Protein AF-A0A7J9HCA5-F1 (afdb_monomer)

Structure (mmCIF, N/CA/C/O backbone):
data_AF-A0A7J9HCA5-F1
#
_entry.id   AF-A0A7J9HCA5-F1
#
loop_
_atom_site.group_PDB
_atom_site.id
_atom_site.type_symbol
_atom_site.label_atom_id
_atom_site.label_alt_id
_atom_site.label_comp_id
_atom_site.label_asym_id
_atom_site.label_entity_id
_atom_site.label_seq_id
_atom_site.pdbx_PDB_ins_code
_atom_site.Cartn_x
_atom_site.Cartn_y
_atom_site.Cartn_z
_atom_site.occupancy
_atom_site.B_iso_or_equiv
_atom_site.auth_seq_id
_atom_site.auth_comp_id
_atom_site.auth_asym_id
_atom_site.auth_atom_id
_atom_site.pdbx_PDB_model_num
ATOM 1 N N . GLU A 1 1 ? 13.216 13.664 -10.575 1.00 89.31 1 GLU A N 1
ATOM 2 C CA . GLU A 1 1 ? 14.192 12.735 -9.956 1.00 89.31 1 GLU A CA 1
ATOM 3 C C . GLU A 1 1 ? 13.697 11.300 -9.777 1.00 89.31 1 GLU A C 1
ATOM 5 O O . GLU A 1 1 ? 14.397 10.391 -10.212 1.00 89.31 1 GLU A O 1
ATOM 10 N N . GLU A 1 2 ? 12.519 11.060 -9.195 1.00 91.44 2 GLU A N 1
ATOM 11 C CA . GLU A 1 2 ? 12.012 9.700 -8.905 1.00 91.44 2 GLU A CA 1
ATOM 12 C C . GLU A 1 2 ? 11.961 8.786 -10.131 1.00 91.44 2 GLU A C 1
ATOM 14 O O . GLU A 1 2 ? 12.525 7.696 -10.095 1.00 91.44 2 GLU A O 1
ATOM 19 N N . TRP A 1 3 ? 11.416 9.276 -11.250 1.00 91.06 3 TRP A N 1
ATOM 20 C CA . TRP A 1 3 ? 11.385 8.536 -12.515 1.00 91.06 3 TRP A CA 1
ATOM 21 C C . TRP A 1 3 ? 12.774 8.078 -12.975 1.00 91.06 3 TRP A C 1
ATOM 23 O O . TRP A 1 3 ? 12.975 6.909 -13.296 1.00 91.06 3 TRP A O 1
ATOM 33 N N . ARG A 1 4 ? 13.760 8.986 -12.984 1.00 93.56 4 ARG A N 1
ATOM 34 C CA . ARG A 1 4 ? 15.123 8.674 -13.443 1.00 93.56 4 ARG A CA 1
ATOM 35 C C . ARG A 1 4 ? 15.816 7.692 -12.504 1.00 93.56 4 ARG A C 1
ATOM 37 O O . ARG A 1 4 ? 16.448 6.752 -12.979 1.00 93.56 4 ARG A O 1
ATOM 44 N N . ARG A 1 5 ? 15.693 7.890 -11.186 1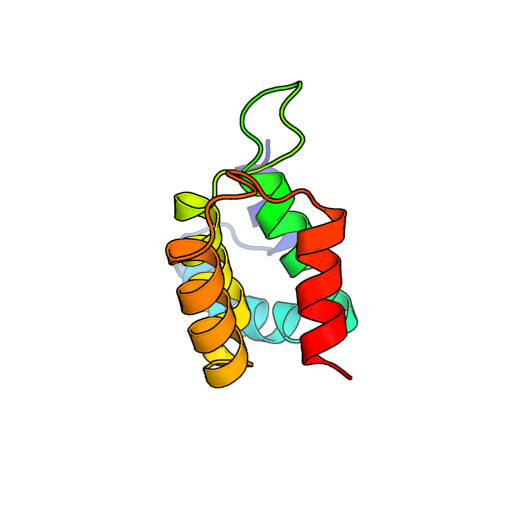.00 95.69 5 ARG A N 1
ATOM 45 C CA . ARG A 1 5 ? 16.277 6.981 -10.186 1.00 95.69 5 ARG A CA 1
ATOM 46 C C . ARG A 1 5 ? 15.646 5.594 -10.245 1.00 95.69 5 ARG A C 1
ATOM 48 O O . ARG A 1 5 ? 16.389 4.621 -10.303 1.00 95.69 5 ARG A O 1
ATOM 55 N N . GLY A 1 6 ? 14.316 5.510 -10.284 1.00 93.94 6 GLY A N 1
ATOM 56 C CA . GLY A 1 6 ? 13.584 4.244 -10.334 1.00 93.94 6 GLY A CA 1
ATOM 57 C C . GLY A 1 6 ? 13.918 3.439 -11.587 1.00 93.94 6 GLY A C 1
ATOM 58 O O . GLY A 1 6 ? 14.329 2.286 -11.490 1.00 93.94 6 GLY A O 1
ATOM 59 N N . LEU A 1 7 ? 13.862 4.069 -12.765 1.00 94.38 7 LEU A N 1
ATOM 60 C CA . LEU A 1 7 ? 14.209 3.403 -14.026 1.00 94.38 7 LEU A CA 1
ATOM 61 C C . LEU A 1 7 ? 15.679 2.955 -14.061 1.00 94.38 7 LEU A C 1
ATOM 63 O O . LEU A 1 7 ? 15.974 1.848 -14.512 1.00 94.38 7 LEU A O 1
ATOM 67 N N . LYS A 1 8 ? 16.603 3.767 -13.525 1.00 94.75 8 LYS A N 1
ATOM 68 C CA . LYS A 1 8 ? 18.023 3.401 -13.418 1.00 94.75 8 LYS A CA 1
ATOM 69 C C . LYS A 1 8 ? 18.248 2.222 -12.466 1.00 94.75 8 LYS A C 1
ATOM 71 O O . LYS A 1 8 ? 19.017 1.328 -12.812 1.00 94.75 8 LYS A O 1
ATOM 76 N N . ALA A 1 9 ? 17.588 2.199 -11.306 1.00 94.00 9 ALA A N 1
ATOM 77 C CA . ALA A 1 9 ? 17.667 1.091 -10.349 1.00 94.00 9 ALA A CA 1
ATOM 78 C C . ALA A 1 9 ? 17.152 -0.220 -10.963 1.00 94.00 9 ALA A C 1
ATOM 80 O O . ALA A 1 9 ? 17.791 -1.261 -10.832 1.00 94.00 9 ALA A O 1
ATOM 81 N N . LEU A 1 10 ? 16.067 -0.130 -11.735 1.00 93.44 10 LEU A N 1
ATOM 82 C CA . LEU A 1 10 ? 15.484 -1.240 -12.489 1.00 93.44 10 LEU A CA 1
ATOM 83 C C . LEU A 1 10 ? 16.259 -1.602 -13.769 1.00 93.44 10 LEU A C 1
ATOM 85 O O . LEU A 1 10 ? 15.936 -2.593 -14.419 1.00 93.44 10 LEU A O 1
ATOM 89 N N . ARG A 1 11 ? 17.278 -0.815 -14.150 1.00 94.00 11 ARG A N 1
ATOM 90 C CA . ARG A 1 11 ? 18.053 -0.963 -15.398 1.00 94.00 11 ARG A CA 1
ATOM 91 C C . ARG A 1 11 ? 17.170 -0.993 -16.654 1.00 94.00 11 ARG A C 1
ATOM 93 O O . ARG A 1 11 ? 17.449 -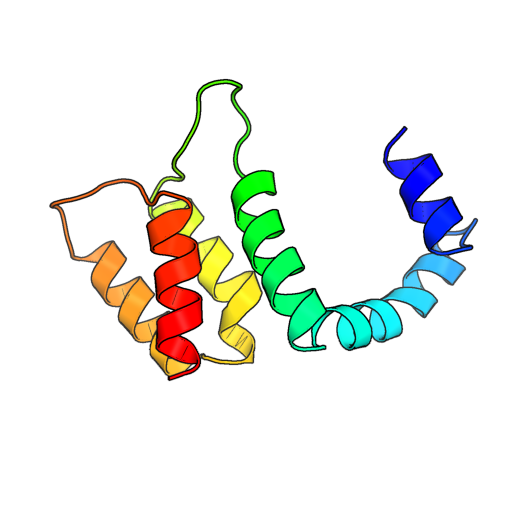1.717 -17.612 1.00 94.00 11 ARG A O 1
ATOM 100 N N . VAL A 1 12 ? 16.111 -0.188 -16.658 1.00 95.25 12 VAL A N 1
ATOM 101 C CA . VAL A 1 12 ? 15.172 -0.055 -17.777 1.00 95.25 12 VAL A CA 1
ATOM 102 C C . VAL A 1 12 ? 15.230 1.358 -18.355 1.00 95.25 12 VAL A C 1
ATOM 104 O O . VAL A 1 12 ? 15.346 2.344 -17.639 1.00 95.25 12 VAL A O 1
ATOM 107 N N . ASP A 1 13 ? 15.139 1.461 -19.674 1.00 94.81 13 ASP A N 1
ATOM 108 C CA . ASP A 1 13 ? 15.207 2.720 -20.433 1.00 94.81 13 ASP A CA 1
ATOM 109 C C . ASP A 1 13 ? 14.025 2.879 -21.407 1.00 94.81 13 ASP A C 1
ATOM 111 O O . ASP A 1 13 ? 13.908 3.883 -22.102 1.00 94.81 13 ASP A O 1
ATOM 115 N N . THR A 1 14 ? 13.131 1.887 -21.461 1.00 95.12 14 THR A N 1
ATOM 116 C CA . THR A 1 14 ? 11.972 1.847 -22.357 1.00 95.12 14 THR A CA 1
ATOM 117 C C . THR A 1 14 ? 10.769 1.232 -21.651 1.00 95.12 14 THR A C 1
ATOM 119 O O . THR A 1 14 ? 10.907 0.358 -20.790 1.00 95.12 14 THR A O 1
ATOM 122 N N . VAL A 1 15 ? 9.566 1.623 -22.079 1.00 94.75 15 VAL A N 1
ATOM 123 C CA . VAL A 1 15 ? 8.299 1.081 -21.555 1.00 94.75 15 VAL A CA 1
ATOM 124 C C . VAL A 1 15 ? 8.215 -0.436 -21.747 1.00 94.75 15 VAL A C 1
ATOM 126 O O . VAL A 1 15 ? 7.753 -1.152 -20.862 1.00 94.75 15 VAL A O 1
ATOM 129 N N . SER A 1 16 ? 8.718 -0.964 -22.870 1.00 96.56 16 SER A N 1
ATOM 130 C CA . SER A 1 16 ? 8.738 -2.413 -23.094 1.00 96.56 16 SER A CA 1
ATOM 131 C C . SER A 1 16 ? 9.618 -3.150 -22.084 1.00 96.56 16 SER A C 1
ATOM 133 O O . SER A 1 16 ? 9.230 -4.241 -21.663 1.00 96.56 16 SER A O 1
ATOM 135 N N . LYS A 1 17 ? 10.781 -2.598 -21.706 1.00 95.94 17 LYS A N 1
ATOM 136 C CA . LYS A 1 17 ? 11.637 -3.201 -20.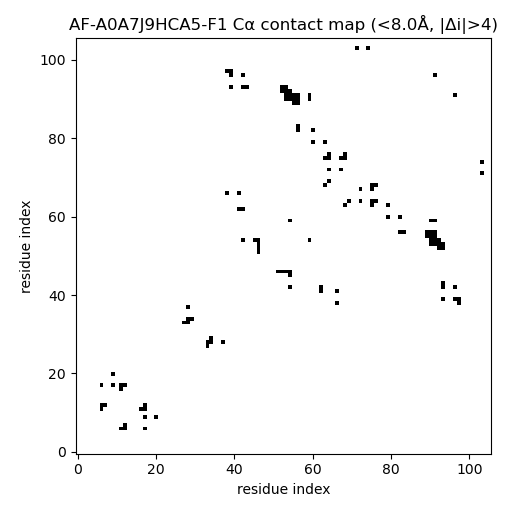674 1.00 95.94 17 LYS A CA 1
ATOM 137 C C . LYS A 1 17 ? 10.996 -3.086 -19.291 1.00 95.94 17 LYS A C 1
ATOM 139 O O . LYS A 1 17 ? 11.012 -4.066 -18.557 1.00 95.94 17 LYS A O 1
ATOM 144 N N . LEU A 1 18 ? 10.352 -1.957 -18.983 1.00 95.50 18 LEU A N 1
ATOM 145 C CA . LEU A 1 18 ? 9.603 -1.785 -17.734 1.00 95.50 18 LEU A CA 1
ATOM 146 C C . LEU A 1 18 ? 8.501 -2.844 -17.584 1.00 95.50 18 LEU A C 1
ATOM 148 O O . LEU A 1 18 ? 8.458 -3.534 -16.572 1.00 95.50 18 LEU A O 1
ATOM 152 N N . ARG A 1 19 ? 7.673 -3.057 -18.618 1.00 95.56 19 ARG A N 1
ATOM 153 C CA . ARG A 1 19 ? 6.628 -4.100 -18.595 1.00 95.56 19 ARG A CA 1
ATOM 154 C C . ARG A 1 19 ? 7.192 -5.501 -18.348 1.00 95.56 19 ARG A C 1
ATOM 156 O O . ARG A 1 19 ? 6.551 -6.296 -17.674 1.00 95.56 19 ARG A O 1
ATOM 163 N N . LYS A 1 20 ? 8.379 -5.803 -18.888 1.00 96.12 20 LYS A N 1
ATOM 164 C CA . LYS A 1 20 ? 9.062 -7.090 -18.676 1.00 96.12 20 LYS A CA 1
ATOM 165 C C . LYS A 1 20 ? 9.645 -7.237 -17.265 1.00 96.12 20 LYS A C 1
ATOM 167 O O . LYS A 1 20 ? 9.824 -8.366 -16.830 1.00 96.12 20 LYS A O 1
ATOM 172 N N . ALA A 1 21 ? 9.929 -6.135 -16.570 1.00 95.19 21 ALA A N 1
ATOM 173 C CA . ALA A 1 21 ? 10.462 -6.141 -15.207 1.00 95.19 21 ALA A CA 1
ATOM 174 C C . ALA A 1 21 ? 9.375 -6.296 -14.125 1.00 95.19 21 ALA A C 1
ATOM 176 O O . ALA A 1 21 ? 9.684 -6.748 -13.026 1.00 95.19 21 ALA A O 1
ATOM 177 N N . LEU A 1 22 ? 8.110 -5.964 -14.426 1.00 94.25 22 LEU A N 1
ATOM 178 C CA . LEU A 1 22 ? 7.003 -6.016 -13.456 1.00 94.25 22 LEU A CA 1
ATOM 179 C C . LEU A 1 22 ? 6.846 -7.374 -12.742 1.00 94.25 22 LEU A C 1
ATOM 181 O O . LEU A 1 22 ? 6.724 -7.358 -11.520 1.00 94.25 22 LEU A O 1
ATOM 185 N N . PRO A 1 23 ? 6.902 -8.539 -13.423 1.00 95.25 23 PRO A N 1
ATOM 186 C CA . PRO A 1 23 ? 6.756 -9.823 -12.734 1.00 95.25 23 PRO A CA 1
ATOM 187 C C . PRO A 1 23 ? 7.884 -10.105 -11.734 1.00 95.25 23 PRO A C 1
ATOM 189 O O . PRO A 1 23 ? 7.658 -10.733 -10.704 1.00 95.25 23 PRO A O 1
ATOM 192 N N . GLU A 1 24 ? 9.105 -9.644 -12.019 1.0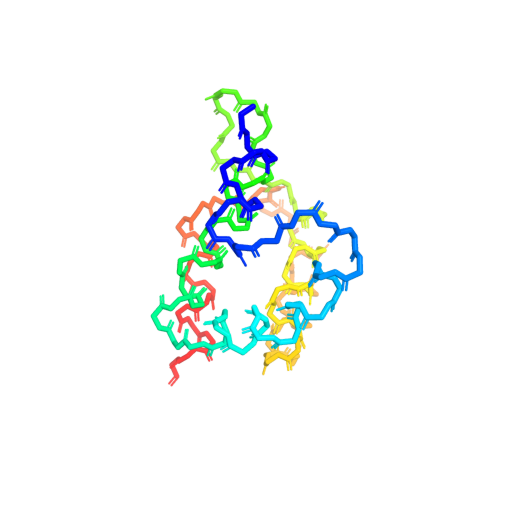0 94.25 24 GLU A N 1
ATOM 193 C CA . GLU A 1 24 ? 10.231 -9.804 -11.094 1.00 94.25 24 GLU A CA 1
ATOM 194 C C . GLU A 1 24 ? 10.110 -8.860 -9.896 1.00 94.25 24 GLU A C 1
ATOM 196 O O . GLU A 1 24 ? 10.399 -9.275 -8.777 1.00 94.25 24 GLU A O 1
ATOM 201 N N . LEU A 1 25 ? 9.595 -7.642 -10.099 1.00 94.38 25 LEU A N 1
ATOM 202 C CA . LEU A 1 25 ? 9.273 -6.731 -8.997 1.00 94.38 25 LEU A CA 1
ATOM 203 C C . LEU A 1 25 ? 8.204 -7.308 -8.073 1.00 94.38 25 LEU A C 1
ATOM 205 O O . LEU A 1 25 ? 8.340 -7.242 -6.856 1.00 94.38 25 LEU A O 1
ATOM 209 N N . GLU A 1 26 ? 7.166 -7.924 -8.635 1.00 92.38 26 GLU A N 1
ATOM 210 C CA . GLU A 1 26 ? 6.128 -8.579 -7.842 1.00 92.38 26 GLU A CA 1
ATOM 211 C C . GLU A 1 26 ? 6.707 -9.718 -6.985 1.00 92.38 26 GLU A C 1
ATOM 213 O O . GLU A 1 26 ? 6.395 -9.832 -5.799 1.00 92.38 26 GLU A O 1
ATOM 218 N N . LYS A 1 27 ? 7.611 -10.530 -7.548 1.00 93.38 27 LYS A N 1
ATOM 219 C CA . LYS A 1 27 ? 8.328 -11.571 -6.791 1.00 93.38 27 LYS A CA 1
ATOM 220 C C . LYS A 1 27 ? 9.240 -10.986 -5.713 1.00 93.38 27 LYS A C 1
ATOM 222 O O . LYS A 1 27 ? 9.352 -11.569 -4.637 1.00 93.38 27 LYS A O 1
ATOM 227 N N . GLU A 1 28 ? 9.915 -9.878 -6.003 1.00 94.50 28 GLU A N 1
ATOM 228 C CA . GLU A 1 28 ? 10.798 -9.197 -5.058 1.00 94.50 28 GLU A CA 1
ATOM 229 C C . GLU A 1 28 ? 10.020 -8.650 -3.859 1.00 94.50 28 GLU A C 1
ATOM 231 O O . GLU A 1 28 ? 10.437 -8.871 -2.722 1.00 94.50 28 GLU A O 1
ATOM 236 N N . VAL A 1 29 ? 8.880 -8.002 -4.106 1.00 93.81 29 VAL A N 1
ATOM 237 C CA . VAL A 1 29 ? 7.995 -7.463 -3.063 1.00 93.81 29 VAL A CA 1
ATOM 238 C C . VAL A 1 29 ? 7.445 -8.572 -2.172 1.00 93.81 29 VAL A C 1
ATOM 240 O O . VAL A 1 29 ? 7.343 -8.382 -0.969 1.00 93.81 29 VAL A O 1
ATOM 243 N N . ARG A 1 30 ? 7.142 -9.755 -2.720 1.00 90.56 30 ARG A N 1
ATOM 244 C CA . ARG A 1 30 ? 6.616 -10.896 -1.944 1.00 90.56 30 ARG A CA 1
ATOM 245 C C . ARG A 1 30 ? 7.626 -11.533 -0.981 1.00 90.56 30 ARG A C 1
ATOM 247 O O . ARG A 1 30 ? 7.247 -12.413 -0.211 1.00 90.56 30 ARG A O 1
ATOM 254 N N . ARG A 1 31 ? 8.906 -11.146 -1.008 1.00 93.94 31 ARG A N 1
ATOM 255 C CA . ARG A 1 31 ? 9.881 -11.632 -0.017 1.00 93.94 31 ARG A CA 1
ATOM 256 C C . ARG A 1 31 ? 9.535 -11.045 1.355 1.00 93.94 31 ARG A C 1
ATOM 258 O O . ARG A 1 31 ? 9.353 -9.835 1.420 1.00 93.94 31 ARG A O 1
ATOM 265 N N . PRO A 1 32 ? 9.523 -11.829 2.449 1.00 89.81 32 PRO A N 1
ATOM 266 C CA . PRO A 1 32 ? 9.028 -11.356 3.745 1.00 89.81 32 PRO A CA 1
ATOM 267 C C . PRO A 1 32 ? 9.641 -10.032 4.223 1.00 89.81 32 PRO A C 1
ATOM 269 O O . PRO A 1 32 ? 8.911 -9.121 4.594 1.00 89.81 32 PRO A O 1
ATOM 272 N N . SER A 1 33 ? 10.969 -9.884 4.142 1.00 89.00 33 SER A N 1
ATOM 273 C CA . SER A 1 33 ? 11.662 -8.645 4.527 1.00 89.00 33 SER A CA 1
ATOM 274 C C . SER A 1 33 ? 11.246 -7.446 3.674 1.00 89.00 33 SER A C 1
ATOM 276 O O . SER A 1 33 ? 11.002 -6.366 4.196 1.00 89.00 33 SER A O 1
ATOM 278 N N . ASN A 1 34 ? 11.120 -7.649 2.362 1.00 94.56 34 ASN A N 1
ATOM 279 C CA . ASN A 1 34 ? 10.783 -6.590 1.416 1.00 94.56 34 ASN A CA 1
ATOM 280 C C . ASN A 1 34 ? 9.304 -6.217 1.502 1.00 94.56 34 ASN A C 1
ATOM 282 O O . ASN A 1 34 ? 8.945 -5.064 1.275 1.00 94.56 34 ASN A O 1
ATOM 286 N N . PHE A 1 35 ? 8.447 -7.185 1.829 1.00 95.56 35 PHE A N 1
ATOM 287 C CA . PHE A 1 35 ? 7.019 -6.957 1.953 1.00 95.56 35 PHE A CA 1
ATOM 288 C C . PHE A 1 35 ? 6.708 -6.040 3.136 1.00 95.56 35 PHE A C 1
ATOM 290 O O . PHE A 1 35 ? 5.869 -5.158 3.002 1.00 95.56 35 PHE A O 1
ATOM 297 N N . VAL A 1 36 ? 7.411 -6.195 4.264 1.00 95.62 36 VAL A N 1
ATOM 298 C CA . VAL A 1 36 ? 7.280 -5.298 5.429 1.00 95.62 36 VAL A CA 1
ATOM 299 C C . VAL A 1 36 ? 7.575 -3.849 5.029 1.00 95.62 36 VAL A C 1
ATOM 301 O O . VAL A 1 36 ? 6.784 -2.951 5.327 1.00 95.62 36 VAL A O 1
ATOM 304 N N . ASP A 1 37 ? 8.680 -3.630 4.313 1.00 96.69 37 ASP A N 1
ATOM 305 C CA . ASP A 1 37 ? 9.080 -2.301 3.842 1.00 96.69 37 ASP A CA 1
ATOM 306 C C . ASP A 1 37 ? 8.083 -1.741 2.818 1.00 96.69 37 ASP A C 1
ATOM 308 O O . ASP A 1 37 ? 7.680 -0.581 2.915 1.00 96.69 37 ASP A O 1
ATOM 312 N N . PHE A 1 38 ? 7.633 -2.568 1.869 1.00 97.25 38 PHE A N 1
ATOM 313 C CA . PHE A 1 38 ? 6.612 -2.205 0.884 1.00 97.25 38 PHE A CA 1
ATOM 314 C C . PHE A 1 38 ? 5.281 -1.831 1.546 1.00 97.25 38 PHE A C 1
ATOM 316 O O . PHE A 1 38 ? 4.675 -0.815 1.203 1.00 97.25 38 PHE A O 1
ATOM 323 N N . TYR A 1 39 ? 4.838 -2.625 2.518 1.00 97.44 39 TYR A N 1
ATOM 324 C CA . TYR A 1 39 ? 3.596 -2.407 3.243 1.00 97.44 39 TYR A CA 1
ATOM 325 C C . TYR A 1 39 ? 3.653 -1.101 4.044 1.00 97.44 39 TYR A C 1
ATOM 327 O O . TYR A 1 39 ? 2.740 -0.282 3.939 1.00 97.44 39 TYR A O 1
ATOM 335 N N . SER A 1 40 ? 4.753 -0.841 4.756 1.00 97.81 40 SER A N 1
ATOM 336 C CA . SER A 1 40 ? 4.996 0.444 5.431 1.00 97.81 40 SER A CA 1
ATOM 337 C C . SER A 1 40 ? 5.008 1.619 4.442 1.00 97.81 40 SER A C 1
ATOM 339 O O . SER A 1 40 ? 4.323 2.625 4.644 1.00 97.81 40 SER A O 1
ATOM 341 N N . TYR A 1 41 ? 5.720 1.469 3.320 1.00 97.50 41 TYR A N 1
ATOM 342 C CA . TYR A 1 41 ? 5.787 2.488 2.274 1.00 97.50 41 TYR A CA 1
ATOM 343 C C . TYR A 1 41 ? 4.414 2.807 1.675 1.00 97.50 41 TYR A C 1
ATOM 345 O O . TYR A 1 41 ? 4.134 3.974 1.422 1.00 97.50 41 TYR A O 1
ATOM 353 N N . SER A 1 42 ? 3.548 1.809 1.482 1.00 97.94 42 SER A N 1
ATOM 354 C CA . SER A 1 42 ? 2.215 2.016 0.903 1.00 97.94 42 SER A CA 1
ATOM 355 C C . SER A 1 42 ? 1.350 2.974 1.732 1.00 97.94 42 SER A C 1
ATOM 357 O O . SER A 1 42 ? 0.658 3.815 1.166 1.00 97.94 42 SER A O 1
ATOM 359 N N . PHE A 1 43 ? 1.472 2.931 3.063 1.00 98.38 43 PHE A N 1
ATOM 360 C CA . PHE A 1 43 ? 0.836 3.897 3.954 1.00 98.38 43 PHE A CA 1
ATOM 361 C C . PHE A 1 43 ? 1.468 5.282 3.794 1.00 98.38 43 PHE A C 1
ATOM 363 O O . PHE A 1 43 ? 0.775 6.267 3.558 1.00 98.38 43 PHE A O 1
ATOM 370 N N . CYS A 1 44 ? 2.799 5.370 3.866 1.00 97.56 44 CYS A N 1
ATOM 371 C CA . CYS A 1 44 ? 3.511 6.641 3.717 1.00 97.56 44 CYS A CA 1
ATOM 372 C C . CYS A 1 44 ? 3.247 7.318 2.363 1.00 97.56 44 CYS A C 1
ATOM 374 O O . CYS A 1 44 ? 3.200 8.541 2.296 1.00 97.56 44 CYS A O 1
ATOM 376 N N . TYR A 1 45 ? 3.045 6.538 1.299 1.00 96.81 45 TYR A N 1
ATOM 377 C CA . TYR A 1 45 ? 2.717 7.032 -0.038 1.00 96.81 45 TYR A CA 1
ATOM 378 C C . TYR A 1 45 ? 1.385 7.796 -0.079 1.00 96.81 45 TYR A C 1
ATOM 380 O O . TYR A 1 45 ? 1.239 8.745 -0.846 1.00 96.81 45 TYR A O 1
ATOM 388 N N . CYS A 1 46 ? 0.430 7.418 0.769 1.00 97.50 46 CYS A N 1
ATOM 389 C CA . CYS A 1 46 ? -0.866 8.082 0.885 1.00 97.50 46 CYS A CA 1
ATOM 390 C C . CYS A 1 46 ? -0.841 9.332 1.785 1.00 97.50 46 CYS A C 1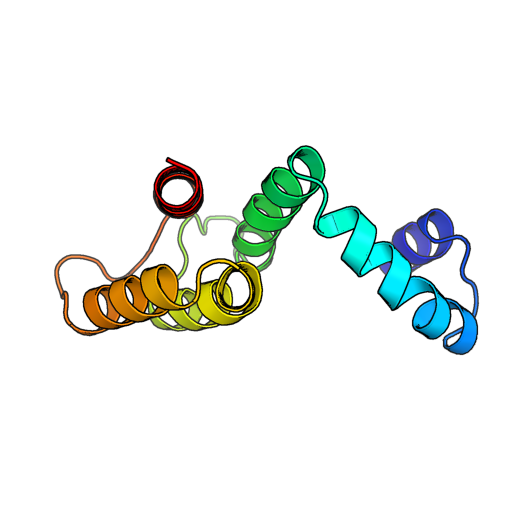
ATOM 392 O O . CYS A 1 46 ? -1.852 10.027 1.873 1.00 97.50 46 CYS A O 1
ATOM 394 N N . LEU A 1 47 ? 0.280 9.638 2.453 1.00 96.75 47 LEU A N 1
ATOM 395 C CA . LEU A 1 47 ? 0.437 10.865 3.238 1.00 96.75 47 LEU A CA 1
ATOM 396 C C . LEU A 1 47 ? 0.829 12.018 2.307 1.00 96.75 47 LEU A C 1
ATOM 398 O O . LEU A 1 47 ? 1.998 12.191 1.963 1.00 96.75 47 LEU A O 1
ATOM 402 N N . THR A 1 48 ? -0.154 12.806 1.880 1.00 93.19 48 THR A N 1
ATOM 403 C CA . THR A 1 48 ? 0.051 13.870 0.885 1.00 93.19 48 THR A CA 1
ATOM 404 C C . THR A 1 48 ? 0.367 15.230 1.500 1.00 93.19 48 THR A C 1
ATOM 406 O O . THR A 1 48 ? 0.864 16.113 0.802 1.00 93.19 48 THR A O 1
ATOM 409 N N . GLU A 1 49 ? 0.092 15.422 2.793 1.00 94.31 49 GLU A N 1
ATOM 410 C CA . GLU A 1 49 ? 0.345 16.682 3.500 1.00 94.31 49 GLU A CA 1
ATOM 411 C C . GLU A 1 49 ? 1.464 16.545 4.541 1.00 94.31 49 GLU A C 1
ATOM 413 O O . GLU A 1 49 ? 1.552 15.552 5.259 1.00 94.31 49 GLU A O 1
ATOM 418 N N . GLU A 1 50 ? 2.283 17.591 4.701 1.00 88.00 50 GLU A N 1
ATOM 419 C CA . GLU A 1 50 ? 3.493 17.589 5.547 1.00 88.00 50 GLU A CA 1
ATOM 420 C C . GLU A 1 50 ? 3.239 17.197 7.016 1.00 88.00 50 GLU A C 1
ATOM 422 O O . GLU A 1 50 ? 4.105 16.634 7.685 1.00 88.00 50 GLU A O 1
ATOM 427 N N . LYS A 1 51 ? 2.044 17.487 7.540 1.00 93.00 51 LYS A N 1
ATOM 428 C CA . LYS A 1 51 ? 1.669 17.212 8.938 1.00 93.00 51 LYS A CA 1
ATOM 429 C C . LYS A 1 51 ? 0.708 16.035 9.088 1.00 93.00 51 LYS A C 1
ATOM 431 O O . LYS A 1 51 ? 0.320 15.724 10.217 1.00 93.00 51 LYS A O 1
ATOM 436 N N . GLN A 1 52 ? 0.328 15.387 7.990 1.00 96.31 52 GLN A N 1
ATOM 437 C CA . GLN A 1 52 ? -0.570 14.243 8.019 1.00 96.31 52 GLN A CA 1
ATOM 438 C C . GLN A 1 52 ? 0.158 13.033 8.609 1.00 96.31 52 GLN A C 1
ATOM 440 O O . GLN A 1 52 ? 1.244 12.658 8.179 1.00 96.31 52 GLN A O 1
ATOM 445 N N . LYS A 1 53 ? -0.447 12.417 9.625 1.00 96.94 53 LYS A N 1
ATOM 446 C CA . LYS A 1 53 ? 0.091 11.222 10.305 1.00 96.94 53 LYS A CA 1
ATOM 447 C C . LYS A 1 53 ? -0.881 10.046 10.277 1.00 96.94 53 LYS A C 1
ATOM 449 O O . LYS A 1 53 ? -0.667 9.033 10.944 1.00 96.94 53 LYS A O 1
ATOM 454 N N . SER A 1 54 ? -1.998 10.215 9.579 1.00 97.75 54 SER A N 1
ATOM 455 C CA . SER A 1 54 ? -3.096 9.263 9.552 1.00 97.75 54 SER A CA 1
ATOM 456 C C . SER A 1 54 ? -3.853 9.372 8.236 1.00 97.75 54 SER A C 1
ATOM 458 O O . SER A 1 54 ? -3.895 10.441 7.625 1.00 97.75 54 SER A O 1
ATOM 460 N N . ILE A 1 55 ? -4.446 8.264 7.819 1.00 98.00 55 ILE A N 1
ATOM 461 C CA . ILE A 1 55 ? -5.230 8.144 6.590 1.00 98.00 55 ILE A CA 1
ATOM 462 C C . ILE A 1 55 ? -6.674 7.857 6.989 1.00 98.00 55 ILE A C 1
ATOM 464 O O . ILE A 1 55 ? -6.905 7.146 7.966 1.00 98.00 55 ILE A O 1
ATOM 468 N N . ASP A 1 56 ? -7.637 8.430 6.276 1.00 97.38 56 ASP A N 1
ATOM 469 C CA . ASP A 1 56 ? -9.053 8.171 6.510 1.00 97.38 56 ASP A CA 1
ATOM 470 C C . ASP A 1 56 ? -9.424 6.700 6.240 1.00 97.38 56 ASP A C 1
ATOM 472 O O . ASP A 1 56 ? -8.723 5.967 5.543 1.00 97.38 56 ASP A O 1
ATOM 476 N N . ILE A 1 57 ? -10.536 6.251 6.817 1.00 97.50 57 ILE A N 1
ATOM 477 C CA . ILE A 1 57 ? -10.976 4.851 6.723 1.00 97.50 57 ILE A CA 1
ATOM 478 C C . ILE A 1 57 ? -11.355 4.423 5.306 1.00 97.50 57 ILE A C 1
ATOM 480 O O . ILE A 1 57 ? -11.222 3.242 4.975 1.00 97.50 57 ILE A O 1
ATOM 484 N N . GLU A 1 58 ? -11.841 5.333 4.468 1.00 96.75 58 GLU A N 1
ATOM 485 C CA . GLU A 1 58 ? -12.218 4.982 3.102 1.00 96.75 58 GLU A CA 1
ATOM 486 C C . GLU A 1 58 ? -10.963 4.606 2.303 1.00 96.75 58 GLU A C 1
ATOM 488 O O . GLU A 1 58 ? -10.888 3.502 1.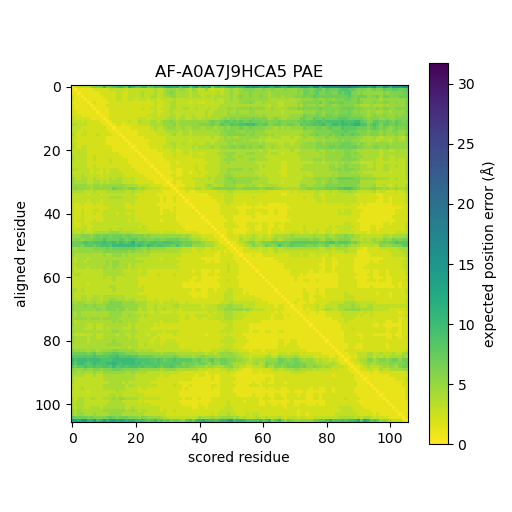752 1.00 96.75 58 GLU A O 1
ATOM 493 N N . SER A 1 59 ? -9.941 5.462 2.358 1.00 97.62 59 SER A N 1
ATOM 494 C CA . SER A 1 59 ? -8.618 5.231 1.764 1.00 97.62 59 SER A CA 1
ATOM 495 C C . SER A 1 59 ? -7.908 4.019 2.392 1.00 97.62 59 SER A C 1
ATOM 497 O O . SER A 1 59 ? -7.478 3.121 1.666 1.00 97.62 59 SER A O 1
ATOM 499 N N . ILE A 1 60 ? -7.887 3.955 3.734 1.00 98.00 60 ILE A N 1
ATOM 500 C CA . ILE A 1 60 ? -7.983 2.738 4.561 1.00 98.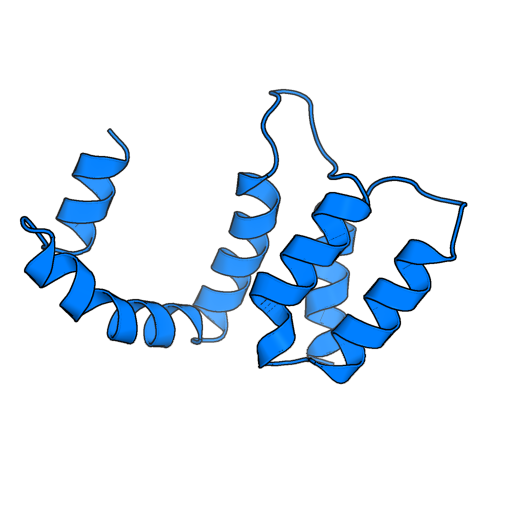00 60 ILE A CA 1
ATOM 501 C C . ILE A 1 60 ? -8.213 1.412 3.830 1.00 98.00 60 ILE A C 1
ATOM 503 O O . ILE A 1 60 ? -7.324 0.614 3.518 1.00 98.00 60 ILE A O 1
ATOM 507 N N . CYS A 1 61 ? -9.505 1.198 3.595 1.00 98.12 61 CYS A N 1
ATOM 508 C CA . CYS A 1 61 ? -10.069 -0.030 3.078 1.00 98.12 61 CYS A CA 1
ATOM 509 C C . CYS A 1 61 ? -9.568 -0.340 1.667 1.00 98.12 61 CYS A C 1
ATOM 511 O O . CYS A 1 61 ? -9.288 -1.500 1.371 1.00 98.12 61 CYS A O 1
ATOM 513 N N . GLN A 1 62 ? -9.427 0.678 0.810 1.00 98.38 62 GLN A N 1
ATOM 514 C CA . GLN A 1 62 ? -8.901 0.487 -0.546 1.00 98.38 62 GLN A CA 1
ATOM 515 C C . GLN A 1 62 ? -7.442 0.027 -0.514 1.00 98.38 62 GLN A C 1
ATOM 517 O O . GLN A 1 62 ? -7.063 -0.895 -1.236 1.00 98.38 62 GLN A O 1
ATOM 522 N N . LEU A 1 63 ? -6.625 0.639 0.350 1.00 98.38 63 LEU A N 1
ATOM 523 C CA . LEU A 1 63 ? -5.217 0.285 0.471 1.00 98.38 63 LEU A CA 1
ATOM 524 C C . LEU A 1 63 ? -5.046 -1.136 1.021 1.00 98.38 63 LEU A C 1
ATOM 526 O O . LEU A 1 63 ? -4.250 -1.891 0.468 1.00 98.38 63 LEU A O 1
ATOM 530 N N . LEU A 1 64 ? -5.817 -1.524 2.049 1.00 98.31 64 LEU A N 1
ATOM 531 C CA . LEU A 1 64 ? -5.827 -2.892 2.594 1.00 98.31 64 LEU A CA 1
ATOM 532 C C . LEU A 1 64 ? -6.121 -3.940 1.517 1.00 98.31 64 LEU A C 1
ATOM 534 O O . LEU A 1 64 ? -5.376 -4.916 1.390 1.00 98.31 64 LEU A O 1
ATOM 538 N N . ASP A 1 65 ? -7.181 -3.733 0.735 1.00 97.81 65 ASP A N 1
ATOM 539 C CA . ASP A 1 65 ? -7.557 -4.657 -0.335 1.00 97.81 65 ASP A CA 1
ATOM 540 C C . ASP A 1 65 ? -6.452 -4.772 -1.395 1.00 97.81 65 ASP A C 1
ATOM 542 O O . ASP A 1 65 ? -6.067 -5.879 -1.782 1.00 97.81 65 ASP A O 1
ATOM 546 N N . LEU A 1 66 ? -5.871 -3.633 -1.788 1.00 97.44 66 LEU A N 1
ATOM 547 C CA . LEU A 1 66 ? -4.819 -3.566 -2.798 1.00 97.44 66 LEU A CA 1
ATOM 548 C C . LEU A 1 66 ? -3.544 -4.309 -2.379 1.00 97.44 66 LEU A C 1
ATOM 550 O O . LEU A 1 66 ? -2.961 -5.032 -3.190 1.00 97.44 66 LEU A O 1
ATOM 554 N N . VAL A 1 67 ? -3.079 -4.108 -1.142 1.00 96.75 67 VAL A N 1
ATOM 555 C CA . VAL A 1 67 ? -1.744 -4.575 -0.729 1.00 96.75 67 VAL A CA 1
ATOM 556 C C . VAL A 1 67 ? -1.769 -5.898 0.035 1.00 96.75 67 VAL A C 1
ATOM 558 O O . VAL A 1 67 ? -0.824 -6.672 -0.100 1.00 96.75 67 VAL A O 1
ATOM 561 N N . LEU A 1 68 ? -2.835 -6.205 0.786 1.00 96.25 68 LEU A N 1
ATOM 562 C CA . LEU A 1 68 ? -2.959 -7.449 1.567 1.00 96.25 68 LEU A CA 1
ATOM 563 C C . LEU A 1 68 ? -4.043 -8.397 1.060 1.00 96.25 68 LEU A C 1
ATOM 565 O O . LEU A 1 68 ? -3.974 -9.591 1.358 1.00 96.25 68 LEU A O 1
ATOM 569 N N . GLY A 1 69 ? -5.020 -7.923 0.283 1.00 95.31 69 GLY A N 1
ATOM 570 C CA . GLY A 1 69 ? -6.199 -8.714 -0.083 1.00 95.31 69 GLY A CA 1
ATOM 571 C C . GLY A 1 69 ? -5.894 -9.993 -0.873 1.00 95.31 69 GLY A C 1
ATOM 572 O O . GLY A 1 69 ? -6.678 -10.940 -0.848 1.00 95.31 69 GLY A O 1
ATOM 573 N N . SER A 1 70 ? -4.749 -10.065 -1.558 1.00 93.12 70 SER A N 1
ATOM 574 C CA . SER A 1 70 ? -4.314 -11.287 -2.254 1.00 93.12 70 SER A CA 1
ATOM 575 C C . SER A 1 70 ? -3.757 -12.372 -1.322 1.00 93.12 70 SER A C 1
ATOM 577 O O . SER A 1 70 ? -3.802 -13.546 -1.681 1.00 93.12 70 SER A O 1
ATOM 579 N N . GLN A 1 71 ? -3.245 -11.999 -0.144 1.00 92.75 71 GLN A N 1
ATOM 580 C CA . GLN A 1 71 ? -2.608 -12.917 0.811 1.00 92.75 71 GLN A CA 1
ATOM 581 C C . GLN A 1 71 ? -3.517 -13.235 2.004 1.00 92.75 71 GLN A C 1
ATOM 583 O O . GLN A 1 71 ? -3.596 -14.385 2.424 1.00 92.75 71 GLN A O 1
ATOM 588 N N . PHE A 1 72 ? -4.243 -12.237 2.512 1.00 96.00 72 PHE A N 1
ATOM 589 C CA . PHE A 1 72 ? -5.024 -12.319 3.750 1.00 96.00 72 PHE A CA 1
ATOM 590 C C . PHE A 1 72 ? -6.492 -11.965 3.512 1.00 96.00 72 PHE A C 1
ATOM 592 O O . PHE A 1 72 ? -7.079 -11.180 4.251 1.00 96.00 72 PHE A O 1
ATOM 599 N N . ARG A 1 73 ? -7.081 -12.510 2.438 1.00 97.00 73 ARG A N 1
ATOM 600 C CA . ARG A 1 73 ? -8.427 -12.153 1.960 1.00 97.00 73 ARG A CA 1
ATOM 601 C C . ARG A 1 73 ? -9.466 -12.114 3.084 1.00 97.00 73 ARG A C 1
ATOM 603 O O . ARG A 1 73 ? -10.090 -11.084 3.286 1.00 97.00 73 ARG A O 1
ATOM 610 N N . ALA A 1 74 ? -9.599 -13.197 3.849 1.00 97.44 74 ALA A N 1
ATOM 611 C CA . ALA A 1 74 ? -10.595 -13.277 4.915 1.00 97.44 74 ALA A CA 1
ATOM 612 C C . ALA A 1 74 ? -10.355 -12.233 6.020 1.00 97.44 74 ALA A C 1
ATOM 614 O O . ALA A 1 74 ? -11.284 -11.539 6.421 1.00 97.44 74 ALA A O 1
ATOM 615 N N . GLN A 1 75 ? -9.114 -12.088 6.495 1.00 98.06 75 GLN A N 1
ATOM 616 C CA . GLN A 1 75 ? -8.755 -11.120 7.535 1.00 98.06 75 GLN A CA 1
ATOM 617 C C . GLN A 1 75 ? -9.005 -9.681 7.071 1.00 98.06 75 GLN A C 1
ATOM 619 O O . GLN A 1 75 ? -9.540 -8.872 7.829 1.00 98.06 75 GLN A O 1
ATOM 624 N N . VAL A 1 76 ? -8.634 -9.372 5.826 1.00 98.12 76 VAL A N 1
ATOM 625 C CA . VAL A 1 76 ? -8.857 -8.067 5.197 1.00 98.12 76 VAL A CA 1
ATOM 626 C C . VAL A 1 76 ? -10.349 -7.775 5.089 1.00 98.12 76 VAL A C 1
ATOM 628 O O . VAL A 1 76 ? -10.770 -6.696 5.496 1.00 98.12 76 VAL A O 1
ATOM 631 N N . ASP A 1 77 ? -11.150 -8.729 4.614 1.00 98.31 77 ASP A N 1
ATOM 632 C CA . ASP A 1 77 ? -12.594 -8.545 4.458 1.00 98.31 77 ASP A CA 1
ATOM 633 C C . ASP A 1 77 ? -13.267 -8.265 5.818 1.00 98.31 77 ASP A C 1
ATOM 635 O O . ASP A 1 77 ? -13.999 -7.280 5.943 1.00 98.31 77 ASP A O 1
ATOM 639 N N . TYR A 1 78 ? -12.946 -9.044 6.862 1.00 98.19 78 TYR A N 1
ATOM 640 C CA . TYR A 1 78 ? -13.473 -8.815 8.216 1.00 98.19 78 TYR A CA 1
ATOM 641 C C . TYR A 1 78 ? -13.039 -7.470 8.802 1.00 98.19 78 TYR A C 1
ATOM 643 O O . TYR A 1 78 ? -13.838 -6.774 9.433 1.00 98.19 78 TYR A O 1
ATOM 651 N N . PHE A 1 79 ? -11.777 -7.081 8.610 1.00 97.88 79 PHE A N 1
ATOM 652 C CA . PHE A 1 79 ? -11.288 -5.815 9.145 1.00 97.88 79 PHE A CA 1
ATOM 653 C C . PHE A 1 79 ? -11.903 -4.618 8.415 1.00 97.88 79 PHE A C 1
ATOM 655 O O . PHE A 1 79 ? -12.298 -3.649 9.060 1.00 97.88 79 PHE A O 1
ATOM 662 N N . ILE A 1 80 ? -12.067 -4.697 7.092 1.00 97.94 80 ILE A N 1
ATOM 663 C CA . ILE A 1 80 ? -12.767 -3.677 6.300 1.00 97.94 80 ILE A CA 1
ATOM 664 C C . ILE A 1 80 ? -14.229 -3.553 6.738 1.00 97.94 80 ILE A C 1
ATOM 666 O O . ILE A 1 80 ? -14.727 -2.435 6.878 1.00 97.94 80 ILE A O 1
ATOM 670 N N . GLU A 1 81 ? -14.925 -4.672 6.955 1.00 98.12 81 GLU A N 1
ATOM 671 C CA . GLU A 1 81 ? -16.301 -4.662 7.462 1.00 98.12 81 GLU A CA 1
ATOM 672 C C . GLU A 1 81 ? -16.379 -3.953 8.820 1.00 98.12 81 GLU A C 1
ATOM 674 O O . GLU A 1 81 ? -17.170 -3.023 8.987 1.00 98.12 81 GLU A O 1
ATOM 679 N N . TYR A 1 82 ? -15.494 -4.315 9.752 1.00 97.44 82 TYR A N 1
ATOM 680 C CA . TYR A 1 82 ? -15.395 -3.655 11.052 1.00 97.44 82 TYR A CA 1
ATOM 681 C C . TYR A 1 82 ? -15.146 -2.147 10.920 1.00 97.44 82 TYR A C 1
ATOM 683 O O . TYR A 1 82 ? -15.880 -1.350 11.508 1.00 97.44 82 TYR A O 1
ATOM 691 N N . LEU A 1 83 ? -14.150 -1.743 10.125 1.00 97.00 83 LEU A N 1
ATOM 692 C CA . LEU A 1 83 ? -13.776 -0.339 9.948 1.00 97.00 83 LEU A CA 1
ATOM 693 C C . LEU A 1 83 ? -14.930 0.510 9.401 1.00 97.00 83 LEU A C 1
ATOM 695 O O . LEU A 1 83 ? -15.054 1.675 9.783 1.00 97.00 83 LEU A O 1
ATOM 699 N N . LYS A 1 84 ? -15.780 -0.071 8.544 1.00 95.69 84 LYS A N 1
ATOM 700 C CA . LYS A 1 84 ? -16.961 0.592 7.971 1.00 95.69 84 LYS A CA 1
ATOM 701 C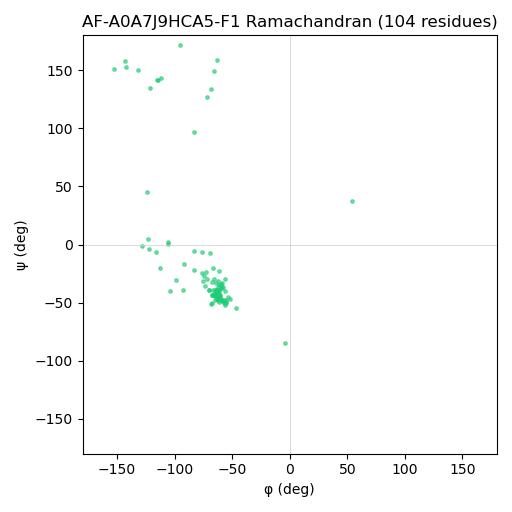 C . LYS A 1 84 ? -18.118 0.755 8.958 1.00 95.69 84 LYS A C 1
ATOM 703 O O . LYS A 1 84 ? -18.932 1.654 8.767 1.00 95.69 84 LYS A O 1
ATOM 708 N N . ILE A 1 85 ? -18.223 -0.117 9.960 1.00 96.56 85 ILE A N 1
ATOM 709 C CA . ILE A 1 85 ? -19.324 -0.111 10.936 1.00 96.56 85 ILE A CA 1
ATOM 710 C C . ILE A 1 85 ? -18.964 0.716 12.172 1.00 96.56 85 ILE A C 1
ATOM 712 O O . ILE A 1 85 ? -19.823 1.411 12.716 1.00 96.56 85 ILE A O 1
ATOM 716 N N . GLN A 1 86 ? -17.713 0.639 12.634 1.00 93.69 86 GLN A N 1
ATOM 717 C CA . GLN A 1 86 ? -17.277 1.373 13.819 1.00 93.69 86 GLN A CA 1
ATOM 718 C C . GLN A 1 86 ? -17.308 2.896 13.585 1.00 93.69 86 GLN A C 1
ATOM 720 O O . GLN A 1 86 ? -17.085 3.374 12.473 1.00 93.69 86 GLN A O 1
ATOM 725 N N . SER A 1 87 ? -17.565 3.667 14.644 1.00 93.62 87 SER A N 1
ATOM 726 C CA . SER A 1 87 ? -17.656 5.138 14.592 1.00 93.62 87 SER A CA 1
ATOM 727 C C . SER A 1 87 ? -16.680 5.861 15.520 1.00 93.62 87 SER A C 1
ATOM 729 O O . SER A 1 87 ? -16.642 7.094 15.526 1.00 93.62 87 SER A O 1
ATOM 731 N N . ASP A 1 88 ? -15.919 5.113 16.316 1.00 94.25 88 ASP A N 1
ATOM 732 C CA . ASP A 1 88 ? -15.051 5.655 17.364 1.00 94.25 88 ASP A CA 1
ATOM 733 C C . ASP A 1 88 ? -13.827 6.363 16.776 1.00 94.25 88 ASP A C 1
ATOM 735 O O . ASP A 1 88 ? -13.322 7.339 17.337 1.00 94.25 88 ASP A O 1
ATOM 739 N N . TYR A 1 89 ? -13.380 5.913 15.603 1.00 92.12 89 TYR A N 1
ATOM 740 C CA . TYR A 1 89 ? -12.247 6.480 14.888 1.00 92.12 89 TYR A CA 1
ATOM 741 C C . TYR A 1 89 ? -12.610 6.722 13.427 1.00 92.12 89 TYR A C 1
ATOM 743 O O . TYR A 1 89 ? -13.430 6.025 12.835 1.00 92.12 89 TYR A O 1
ATOM 751 N N . LYS A 1 90 ? -11.976 7.735 12.834 1.00 95.56 90 LYS A N 1
ATOM 752 C CA . LYS A 1 90 ? -12.170 8.112 11.422 1.00 95.56 90 LYS A CA 1
ATOM 753 C C . LYS A 1 90 ? -10.911 7.957 10.581 1.00 95.56 90 LYS A C 1
ATOM 755 O O . LYS A 1 90 ? -10.953 8.156 9.372 1.00 95.56 90 LYS A O 1
ATOM 760 N N . VAL A 1 91 ? -9.795 7.645 11.231 1.00 97.38 91 VAL A N 1
ATOM 761 C CA . VAL A 1 91 ? -8.472 7.577 10.625 1.00 97.38 91 VAL A CA 1
ATOM 762 C C . VAL A 1 91 ? -7.668 6.440 11.241 1.00 97.38 91 VAL A C 1
ATOM 764 O O . VAL A 1 91 ? -7.929 6.032 12.373 1.00 97.38 91 VAL A O 1
ATOM 767 N N . ILE A 1 92 ? -6.660 5.980 10.511 1.00 98.06 92 ILE A N 1
ATOM 768 C CA . ILE A 1 92 ? -5.692 4.970 10.934 1.00 98.06 92 ILE A CA 1
ATOM 769 C C . ILE A 1 92 ? -4.296 5.580 10.851 1.00 98.06 92 ILE A C 1
ATOM 771 O O . ILE A 1 92 ? -3.959 6.246 9.870 1.00 98.06 92 ILE A O 1
ATOM 775 N N . ASN A 1 93 ? -3.483 5.374 11.885 1.00 98.06 93 ASN A N 1
ATOM 776 C CA . ASN A 1 93 ? -2.078 5.784 11.904 1.00 98.06 93 ASN A CA 1
ATOM 777 C C . ASN A 1 93 ? -1.138 4.633 11.486 1.00 98.06 93 ASN A C 1
ATOM 779 O O . ASN A 1 93 ? -1.556 3.483 11.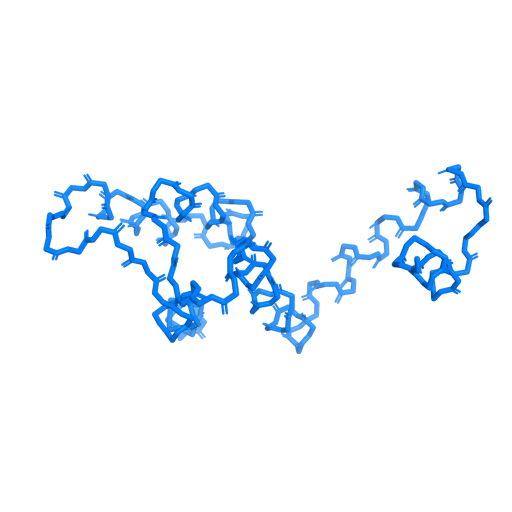351 1.00 98.06 93 ASN A O 1
ATOM 783 N N . LEU A 1 94 ? 0.151 4.942 11.300 1.00 98.06 94 LEU A N 1
ATOM 784 C CA . LEU A 1 94 ? 1.141 3.960 10.843 1.00 98.06 94 LEU A CA 1
ATOM 785 C C . LEU A 1 94 ? 1.310 2.775 11.811 1.00 98.06 94 LEU A C 1
ATOM 787 O O . LEU A 1 94 ? 1.531 1.652 11.367 1.00 98.06 94 LEU A O 1
ATOM 791 N N . ASP A 1 95 ? 1.205 2.997 13.122 1.00 98.31 95 ASP A N 1
ATOM 792 C CA . ASP A 1 95 ? 1.355 1.914 14.098 1.00 98.31 95 ASP A CA 1
ATOM 793 C C . ASP A 1 95 ? 0.199 0.913 14.009 1.00 98.31 95 ASP A C 1
ATOM 795 O O . ASP A 1 95 ? 0.433 -0.292 13.946 1.00 98.31 95 ASP A O 1
ATOM 799 N N . GLN A 1 96 ? -1.035 1.407 13.891 1.00 97.88 96 GLN A N 1
ATOM 800 C CA . GLN A 1 96 ? -2.223 0.578 13.672 1.00 97.88 96 GLN A CA 1
ATOM 801 C C . GLN A 1 96 ? -2.140 -0.185 12.344 1.00 97.88 96 GLN A C 1
ATOM 803 O O . GLN A 1 96 ? -2.423 -1.383 12.300 1.00 97.88 96 GLN A O 1
ATOM 808 N N . TRP A 1 97 ? -1.696 0.487 11.277 1.00 98.31 97 TRP A N 1
ATOM 809 C CA . TRP A 1 97 ? -1.463 -0.127 9.970 1.00 98.31 97 TRP A CA 1
ATOM 810 C C . TRP A 1 97 ? -0.480 -1.301 10.059 1.00 98.31 97 TRP A C 1
ATOM 812 O O . TRP A 1 97 ? -0.804 -2.417 9.644 1.00 98.31 97 TRP A O 1
ATOM 822 N N . MET A 1 98 ? 0.694 -1.077 10.661 1.00 98.19 98 MET A N 1
ATOM 823 C CA . MET A 1 98 ? 1.708 -2.118 10.863 1.00 98.19 98 MET A CA 1
ATOM 824 C C . MET A 1 98 ? 1.250 -3.197 11.850 1.00 98.19 98 MET A C 1
ATOM 826 O O . MET A 1 98 ? 1.617 -4.362 11.696 1.00 98.19 98 MET A O 1
ATOM 830 N N . GLY A 1 99 ? 0.443 -2.829 12.845 1.00 98.19 99 GLY A N 1
ATOM 831 C CA . GLY A 1 99 ? -0.157 -3.744 13.809 1.00 98.19 99 GLY A CA 1
ATOM 832 C C . GLY A 1 99 ? -1.062 -4.772 13.141 1.00 98.19 99 GLY A C 1
ATOM 833 O O . GLY A 1 99 ? -0.936 -5.959 13.429 1.00 98.19 99 GLY A O 1
ATOM 834 N N . PHE A 1 100 ? -1.893 -4.347 12.187 1.00 97.94 100 PHE A N 1
ATOM 835 C CA . PHE A 1 100 ? -2.751 -5.267 11.439 1.00 97.94 100 PHE A CA 1
ATOM 836 C C . PHE A 1 100 ? -1.950 -6.278 10.607 1.00 97.94 100 PHE A C 1
ATOM 838 O O . PHE A 1 100 ? -2.282 -7.462 10.578 1.00 97.94 100 PHE A O 1
ATOM 845 N N . PHE A 1 101 ? -0.850 -5.847 9.982 1.00 97.38 101 PHE A N 1
ATOM 846 C CA . PHE A 1 101 ? 0.023 -6.776 9.265 1.00 97.38 101 PHE A CA 1
ATOM 847 C C . PHE A 1 101 ? 0.695 -7.783 10.200 1.00 97.38 101 PHE A C 1
ATOM 849 O O . PHE A 1 101 ? 0.748 -8.963 9.867 1.00 97.38 101 PHE A O 1
ATOM 856 N N . ARG A 1 102 ? 1.165 -7.354 11.381 1.00 96.88 102 ARG A N 1
ATOM 857 C CA . ARG A 1 102 ? 1.699 -8.282 12.394 1.00 96.88 102 ARG A CA 1
ATOM 858 C C . ARG A 1 102 ? 0.648 -9.308 12.814 1.00 96.88 102 ARG A C 1
ATOM 860 O O . ARG A 1 102 ? 0.939 -10.492 12.749 1.00 96.88 102 ARG A O 1
ATOM 867 N N . PHE A 1 103 ? -0.572 -8.860 13.114 1.00 96.75 103 PHE A N 1
ATOM 868 C CA . PHE A 1 103 ? -1.701 -9.727 13.461 1.00 96.75 103 PHE A CA 1
ATOM 869 C C . PHE A 1 103 ? -2.009 -10.776 12.381 1.00 96.75 103 PHE A C 1
ATOM 871 O O . PHE A 1 103 ? -2.279 -11.925 12.698 1.00 96.75 103 PHE A O 1
ATOM 878 N N . CYS A 1 104 ? -1.930 -10.417 11.096 1.00 95.31 104 CYS A N 1
ATOM 879 C CA . CYS A 1 104 ? -2.156 -11.374 10.008 1.00 95.31 104 CYS A CA 1
ATOM 880 C C . CYS A 1 104 ? -1.089 -12.483 9.918 1.00 95.31 104 CYS A C 1
ATOM 882 O O . CYS A 1 104 ? -1.341 -13.502 9.277 1.00 95.31 104 CYS A O 1
ATOM 884 N N . ASN A 1 105 ? 0.096 -12.267 10.497 1.00 91.06 105 ASN A N 1
ATOM 885 C CA . ASN A 1 105 ? 1.233 -13.192 10.453 1.00 91.06 105 ASN A CA 1
ATOM 886 C C . ASN A 1 105 ? 1.468 -13.946 11.778 1.00 91.06 105 ASN A C 1
ATOM 888 O O . ASN A 1 105 ? 2.443 -14.695 11.862 1.00 91.06 105 ASN A O 1
ATOM 892 N N . GLU A 1 106 ? 0.628 -13.731 12.794 1.00 89.12 106 GLU A N 1
ATOM 893 C CA . GLU A 1 106 ? 0.580 -14.551 14.017 1.00 89.12 106 GLU A CA 1
ATOM 894 C C . GLU A 1 106 ? -0.146 -15.881 13.763 1.00 89.12 106 GLU A C 1
ATOM 896 O O . GLU A 1 106 ? 0.344 -16.912 14.283 1.00 89.12 106 GLU A O 1
#

Sequence (106 aa):
EEWRRGLKALRVDTVSKLRKALPELEKEVRRPSNFVDFYSYSFCYCLTEEKQKSIDIESICQLLDLVLGSQFRAQVDYFIEYLKIQSDYKVINLDQWMGFFRFCNE

pLDDT: mean 95.66, std 2.44, range [88.0, 98.38]

Mean predicted aligned error: 3.19 Å

Radius of gyration: 15.93 Å; Cα contacts (8 Å, |Δi|>4): 67; chains: 1; bounding box: 37×32×40 Å

Organism: NCBI:txid34285

Secondary structure (DSSP, 8-state):
-HHHHHHHHTT--SHHHHHHHHHHHHHHHTSHHHHHHHHHHHHHHT--STT--EEEHHHHHHHHHHHHTTTSHHHHHHHHHHHHH--S-SEEEHHHHHHHHHHHT-

InterPro domains:
  IPR005176 Potentiating neddylation domain [PF03556] (17-105)
  IPR005176 Potentiating neddylation domain [PS51229] (1-106)
  IPR014764 Defective-in-cullin neddylation protein [PTHR12281] (1-106)
  IPR042460 DCN1-like, PONY binding domain [G3DSA:1.10.238.200] (52-106)

Foldseek 3Di:
DCVVVVCVVLVHDDPVSVVVCVVVVVVVCPPPVNVLVVLLVLQVVPQPDPPDFWDFVVVVLVSLCVSCCVPQVVLSVVVNVVSVPDDPDGIDGSVNSSVSVVVSVD

Solvent-accessible surface area (backbone atoms only — not comparable to full-atom values): 6258 Å² total; per-residue (Å²): 109,68,70,63,51,52,32,57,76,71,73,36,91,45,72,73,51,45,65,67,44,48,69,57,51,55,57,52,40,69,36,72,76,44,31,55,54,49,56,55,45,57,56,57,70,70,49,84,49,100,82,55,68,58,44,44,51,70,61,45,44,55,49,45,48,74,75,39,32,89,81,41,43,70,64,44,52,55,49,41,53,48,60,72,69,53,77,92,62,67,57,46,36,65,67,59,56,54,46,53,56,52,61,76,73,110

Nearest PDB structures (foldseek):
  2k7c-assembly1_A  TM=7.378E-01  e=6.975E-01  Homo sapiens
  8j07-assembly1_13  TM=5.428E-01  e=7.896E-01  Homo sapiens
  1m46-assembly1_A  TM=5.994E-01  e=1.219E+00  Saccharomyces cerevisiae
  3qd9-assembly1_A  TM=4.414E-01  e=5.740E+00  Trypanosoma brucei